Protein AF-A0ABD0RZJ3-F1 (afdb_monomer_lite)

Foldseek 3Di:
DDPCVVVLVVLVVVLVVLQLDQDPDVVSVVNLVVLLVVLQVLDDDPDDPDPPDPPPPSNPSVLSVLVVLLVQCPDPRPSNVLSSLQSLLSNLVSHDPPDDDDPVSLVSLLVSLVVQCPDPDPSSVVSSLSNLVSSDDPVDPVGVSPD

Sequence (147 aa):
MEDKTVFHEEFIRCLKYAMIIYTREPAVENVIDFVTKFAASFEPPVNENAEEEEEEDENEFLNFLFNFLLESHGANSHAVRFRVCQLVNKLLGSLSENAQIDDDLCDRIHEAMLIRVTDKYPNVRIQAALAMARLQDPSNLDCPTIK

Organism: Cirrhinus mrigala (NCBI:txid683832)

pLDDT: mean 88.12, std 14.91, range [44.12, 98.88]

Structure (mmCIF, N/CA/C/O backbone):
data_AF-A0ABD0RZJ3-F1
#
_entry.id   AF-A0ABD0RZJ3-F1
#
loop_
_atom_site.group_PDB
_atom_site.id
_atom_site.type_symbol
_atom_site.label_atom_id
_atom_site.label_alt_id
_atom_site.label_comp_id
_atom_site.label_asym_id
_atom_site.label_entity_id
_atom_site.label_seq_id
_atom_site.pdbx_PDB_ins_code
_atom_site.Cartn_x
_atom_site.Cartn_y
_atom_site.Cartn_z
_atom_site.occupancy
_atom_site.B_iso_or_equiv
_atom_site.auth_seq_id
_atom_site.auth_comp_id
_atom_site.auth_asym_id
_atom_site.auth_atom_id
_atom_site.pdbx_PDB_model_num
ATOM 1 N N . MET A 1 1 ? -22.829 -7.068 14.696 1.00 54.84 1 MET A N 1
ATOM 2 C CA . MET A 1 1 ? -21.896 -6.358 13.805 1.00 54.84 1 MET A CA 1
ATOM 3 C C . MET A 1 1 ? -22.521 -6.279 12.421 1.00 54.84 1 MET A C 1
ATOM 5 O O . MET A 1 1 ? -23.100 -7.265 11.975 1.00 54.84 1 MET A O 1
ATOM 9 N N . GLU A 1 2 ? -22.523 -5.092 11.819 1.00 68.75 2 GLU A N 1
ATOM 10 C CA . GLU A 1 2 ? -22.954 -4.863 10.432 1.00 68.75 2 GLU A CA 1
ATOM 11 C C . GLU A 1 2 ? -21.949 -5.507 9.462 1.00 68.75 2 GLU A C 1
ATOM 13 O O . GLU A 1 2 ? -20.751 -5.501 9.728 1.00 68.75 2 GLU A O 1
ATOM 18 N N . ASP A 1 3 ? -22.419 -6.073 8.348 1.00 80.25 3 ASP A N 1
ATOM 19 C CA . ASP A 1 3 ? -21.539 -6.637 7.317 1.00 80.25 3 ASP A CA 1
ATOM 20 C C . ASP A 1 3 ? -20.819 -5.508 6.556 1.00 80.25 3 ASP A C 1
ATOM 22 O O . ASP A 1 3 ? -21.402 -4.852 5.688 1.00 80.25 3 ASP A O 1
ATOM 26 N N . LYS A 1 4 ? -19.541 -5.275 6.885 1.00 85.50 4 LYS A N 1
ATOM 27 C CA . LYS A 1 4 ? -18.697 -4.238 6.264 1.00 85.50 4 LYS A CA 1
ATOM 28 C C . LYS A 1 4 ? -18.118 -4.656 4.904 1.00 85.50 4 LYS A C 1
ATOM 30 O O . LYS A 1 4 ? -17.523 -3.825 4.214 1.00 85.50 4 LYS A O 1
ATOM 35 N N . THR A 1 5 ? -18.327 -5.901 4.462 1.00 89.00 5 THR A N 1
ATOM 36 C CA . THR A 1 5 ? -17.736 -6.446 3.224 1.00 89.00 5 THR A CA 1
ATOM 37 C C . THR A 1 5 ? -18.109 -5.618 1.996 1.00 89.00 5 THR A C 1
ATOM 39 O O . THR A 1 5 ? -17.260 -5.323 1.157 1.00 89.00 5 THR A O 1
ATOM 42 N N . VAL A 1 6 ? -19.360 -5.156 1.919 1.00 94.25 6 VAL A N 1
ATOM 43 C CA . VAL A 1 6 ? -19.839 -4.327 0.800 1.00 94.25 6 VAL A CA 1
ATOM 44 C C . VAL A 1 6 ? -19.060 -3.011 0.703 1.00 94.25 6 VAL A C 1
ATOM 46 O O . VAL A 1 6 ? -18.703 -2.578 -0.394 1.00 94.25 6 VAL A O 1
ATOM 49 N N . PHE A 1 7 ? -18.760 -2.377 1.841 1.00 94.62 7 PHE A N 1
ATOM 50 C CA . PHE A 1 7 ? -17.956 -1.155 1.867 1.00 94.62 7 PHE A CA 1
ATOM 51 C C . PHE A 1 7 ? -16.516 -1.435 1.428 1.00 94.62 7 PHE A C 1
ATOM 53 O O . PHE A 1 7 ? -15.985 -0.721 0.578 1.00 94.62 7 PHE A O 1
ATOM 60 N N . HIS A 1 8 ? -15.907 -2.496 1.960 1.00 95.12 8 HIS A N 1
ATOM 61 C CA . HIS A 1 8 ? -14.559 -2.939 1.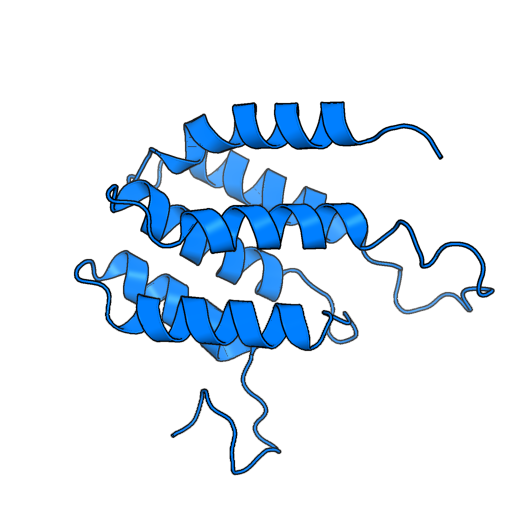609 1.00 95.12 8 HIS A CA 1
ATOM 62 C C . HIS A 1 8 ? -14.401 -3.179 0.097 1.00 95.12 8 HIS A C 1
ATOM 64 O O . HIS A 1 8 ? -13.487 -2.638 -0.539 1.00 95.12 8 HIS A O 1
ATOM 70 N N . GLU A 1 9 ? -15.325 -3.923 -0.508 1.00 95.31 9 GLU A N 1
ATOM 71 C CA . GLU A 1 9 ? -15.322 -4.214 -1.943 1.00 95.31 9 GLU A CA 1
ATOM 72 C C . GLU A 1 9 ? -15.457 -2.945 -2.795 1.00 95.31 9 GLU A C 1
ATOM 74 O O . GLU A 1 9 ? -14.669 -2.731 -3.726 1.00 95.31 9 GLU A O 1
ATOM 79 N N . GLU A 1 10 ? -16.405 -2.067 -2.460 1.00 97.81 10 GLU A N 1
ATOM 80 C CA . GLU A 1 10 ? -16.631 -0.819 -3.194 1.00 97.81 10 GLU A CA 1
ATOM 81 C C . GLU A 1 10 ? -15.479 0.179 -3.031 1.00 97.81 10 GLU A C 1
ATOM 83 O O . GLU A 1 10 ? -15.104 0.862 -3.995 1.00 97.81 10 GLU A O 1
ATOM 88 N N . PHE A 1 11 ? -14.857 0.225 -1.851 1.00 98.12 11 PHE A N 1
ATOM 89 C CA . PHE A 1 11 ? -13.675 1.043 -1.600 1.00 98.12 11 PHE A CA 1
ATOM 90 C C . PHE A 1 11 ? -12.519 0.613 -2.508 1.00 98.12 11 PHE A C 1
ATOM 92 O O . PHE A 1 11 ? -11.935 1.440 -3.215 1.00 98.12 11 PHE A O 1
ATOM 99 N N . ILE A 1 12 ? -12.228 -0.691 -2.573 1.00 98.25 12 ILE A N 1
ATOM 100 C CA . ILE A 1 12 ? -11.184 -1.232 -3.452 1.00 98.25 12 ILE A CA 1
ATOM 101 C C . ILE A 1 12 ? -11.536 -1.053 -4.928 1.00 98.25 12 ILE A C 1
ATOM 103 O O . ILE A 1 12 ? -10.659 -0.714 -5.732 1.00 98.25 12 ILE A O 1
ATOM 107 N N . ARG A 1 13 ? -12.807 -1.233 -5.311 1.00 98.25 13 ARG A N 1
ATOM 108 C CA . ARG A 1 13 ? -13.272 -0.979 -6.682 1.00 98.25 13 ARG A CA 1
ATOM 109 C C . ARG A 1 13 ? -12.949 0.453 -7.111 1.00 98.25 13 ARG A C 1
ATOM 111 O O . ARG A 1 13 ? -12.443 0.652 -8.215 1.00 98.25 13 ARG A O 1
ATOM 118 N N . CYS A 1 14 ? -13.185 1.431 -6.238 1.00 98.50 14 CYS A N 1
ATOM 119 C CA . CYS A 1 14 ? -12.847 2.832 -6.483 1.00 98.50 14 CYS A CA 1
ATOM 120 C C . CYS A 1 14 ? -11.328 3.077 -6.487 1.00 98.50 14 CYS A C 1
ATOM 122 O O . CYS A 1 14 ? -10.809 3.719 -7.403 1.00 98.50 14 CYS A O 1
ATOM 124 N N . LEU A 1 15 ? -10.591 2.527 -5.517 1.00 98.56 15 LEU A N 1
ATOM 125 C CA . LEU A 1 15 ? -9.140 2.702 -5.395 1.00 98.56 15 LEU A CA 1
ATOM 126 C C . LEU A 1 15 ? -8.376 2.195 -6.629 1.00 98.56 15 LEU A C 1
ATOM 128 O O . LEU A 1 15 ? -7.411 2.825 -7.070 1.00 98.56 15 LEU A O 1
ATOM 132 N N . LYS A 1 16 ? -8.834 1.102 -7.250 1.00 98.44 16 LYS A N 1
ATOM 133 C CA . LYS A 1 16 ? -8.202 0.516 -8.446 1.00 98.44 16 LYS A CA 1
ATOM 134 C C . LYS A 1 16 ? -8.026 1.510 -9.601 1.00 98.44 16 LYS A C 1
ATOM 136 O O . LYS A 1 16 ? -7.040 1.398 -10.329 1.00 98.44 16 LYS A O 1
ATOM 141 N N . TYR A 1 17 ? -8.901 2.510 -9.745 1.00 98.31 17 TYR A N 1
ATOM 142 C CA . TYR A 1 17 ? -8.752 3.553 -10.769 1.00 98.31 17 TYR A CA 1
ATOM 143 C C . TYR A 1 17 ? -7.496 4.412 -10.562 1.00 98.31 17 TYR A C 1
ATOM 145 O O . TYR A 1 17 ? -6.822 4.753 -11.531 1.00 98.31 17 TYR A O 1
ATOM 153 N N . ALA A 1 18 ? -7.136 4.713 -9.312 1.00 98.25 18 ALA A N 1
ATOM 154 C CA . ALA A 1 18 ? -5.893 5.409 -8.984 1.00 98.25 18 ALA A CA 1
ATOM 155 C C . ALA A 1 18 ? -4.668 4.482 -9.106 1.00 98.25 18 ALA A C 1
ATOM 157 O O . ALA A 1 18 ? -3.592 4.913 -9.526 1.00 98.25 18 ALA A O 1
ATOM 158 N N . MET A 1 19 ? -4.826 3.192 -8.787 1.00 98.38 19 MET A N 1
ATOM 159 C CA . MET A 1 19 ? -3.718 2.227 -8.770 1.00 98.38 19 MET A CA 1
ATOM 160 C C . MET A 1 19 ? -3.122 1.921 -10.147 1.00 98.38 19 MET A C 1
ATOM 162 O O . MET A 1 19 ? -1.957 1.537 -10.243 1.00 98.38 19 MET A O 1
ATOM 166 N N . ILE A 1 20 ? -3.891 2.081 -11.224 1.00 98.19 20 ILE A N 1
ATOM 167 C CA . ILE A 1 20 ? -3.409 1.820 -12.587 1.00 98.19 20 ILE A CA 1
ATOM 168 C C . ILE A 1 20 ? -2.635 2.999 -13.199 1.00 98.19 20 ILE A C 1
ATOM 170 O O . ILE A 1 20 ? -2.102 2.863 -14.301 1.00 98.19 20 ILE A O 1
ATOM 174 N N . ILE A 1 21 ? -2.532 4.134 -12.499 1.00 98.31 21 ILE A N 1
ATOM 175 C CA . ILE A 1 21 ? -1.883 5.352 -12.997 1.00 98.31 21 ILE A CA 1
ATOM 176 C C . ILE A 1 21 ? -0.479 5.482 -12.399 1.00 98.31 21 ILE A C 1
ATOM 178 O O . ILE A 1 21 ? -0.311 5.668 -11.195 1.00 98.31 21 ILE A O 1
ATOM 182 N N . TYR A 1 22 ? 0.552 5.413 -13.245 1.00 97.88 22 TYR A N 1
ATOM 183 C CA . TYR A 1 22 ? 1.953 5.545 -12.814 1.00 97.88 22 TYR A CA 1
ATOM 184 C C . TYR A 1 22 ? 2.390 7.004 -12.619 1.00 97.88 22 TYR A C 1
ATOM 186 O O . TYR A 1 22 ? 3.229 7.300 -11.769 1.00 97.88 22 TYR A O 1
ATOM 194 N N . THR A 1 23 ? 1.837 7.925 -13.409 1.00 96.19 23 THR A N 1
ATOM 195 C CA . THR A 1 23 ? 2.136 9.358 -13.332 1.00 96.19 23 THR A CA 1
ATOM 196 C C . THR A 1 23 ? 1.643 9.942 -12.012 1.00 96.19 23 THR A C 1
ATOM 198 O O . THR A 1 23 ? 0.572 9.596 -11.517 1.00 96.19 23 THR A O 1
ATOM 201 N N . ARG A 1 24 ? 2.427 10.852 -11.426 1.00 94.44 24 ARG A N 1
ATOM 202 C CA . ARG A 1 24 ? 2.096 11.522 -10.158 1.00 94.44 24 ARG A CA 1
ATOM 203 C C . ARG A 1 24 ? 1.209 12.741 -10.387 1.00 94.44 24 ARG A C 1
ATOM 205 O O . ARG A 1 24 ? 1.584 13.870 -10.085 1.00 94.44 24 ARG A O 1
ATOM 212 N N . GLU A 1 25 ? 0.058 12.508 -11.001 1.00 96.12 25 GLU A N 1
ATOM 213 C CA . GLU A 1 25 ? -0.941 13.548 -11.223 1.00 96.12 25 GLU A CA 1
ATOM 214 C C . GLU A 1 25 ? -1.561 13.979 -9.889 1.00 96.12 25 GLU A C 1
ATOM 216 O O . GLU A 1 25 ? -1.918 13.108 -9.091 1.00 96.12 25 GLU A O 1
ATOM 221 N N . PRO A 1 26 ? -1.751 15.289 -9.637 1.00 98.12 26 PRO A N 1
ATOM 222 C CA . PRO A 1 26 ? -2.262 15.772 -8.354 1.00 98.12 26 PRO A CA 1
ATOM 223 C C . PRO A 1 26 ? -3.581 15.119 -7.932 1.00 98.12 26 PRO A C 1
ATOM 225 O O . PRO A 1 26 ? -3.756 14.787 -6.767 1.00 98.12 26 PRO A O 1
ATOM 228 N N . ALA A 1 27 ? -4.490 14.871 -8.880 1.00 98.12 27 ALA A N 1
ATOM 229 C CA . ALA A 1 27 ? -5.761 14.210 -8.597 1.00 98.12 27 ALA A CA 1
ATOM 230 C C . ALA A 1 27 ? -5.573 12.782 -8.058 1.00 98.12 27 ALA A C 1
ATOM 232 O O . ALA A 1 27 ? -6.254 12.387 -7.116 1.00 98.12 27 ALA A O 1
ATOM 233 N N . VAL A 1 28 ? -4.624 12.027 -8.615 1.00 98.31 28 VAL A N 1
ATOM 234 C CA . VAL A 1 28 ? -4.319 10.665 -8.164 1.00 98.31 28 VAL A CA 1
ATOM 235 C C . VAL A 1 28 ? -3.631 10.702 -6.807 1.00 98.31 28 VAL A C 1
ATOM 237 O O . VAL A 1 28 ? -4.033 9.969 -5.911 1.00 98.31 28 VAL A O 1
ATOM 240 N N . GLU A 1 29 ? -2.642 11.581 -6.620 1.00 98.44 29 GLU A N 1
ATOM 241 C CA . GLU A 1 29 ? -1.970 11.722 -5.321 1.00 98.44 29 GLU A CA 1
ATOM 242 C C . GLU A 1 29 ? -2.959 12.124 -4.215 1.00 98.44 29 GLU A C 1
ATOM 244 O O . GLU A 1 29 ? -2.886 11.568 -3.125 1.00 98.44 29 GLU A O 1
ATOM 249 N N . ASN A 1 30 ? -3.940 12.987 -4.507 1.00 98.44 30 ASN A N 1
ATOM 250 C CA . ASN A 1 30 ? -4.996 13.345 -3.557 1.00 98.44 30 ASN A CA 1
ATOM 251 C C . ASN A 1 30 ? -5.847 12.136 -3.141 1.00 98.44 30 ASN A C 1
ATOM 253 O O . ASN A 1 30 ? -6.212 12.029 -1.973 1.00 98.44 30 ASN A O 1
ATOM 257 N N . VAL A 1 31 ? -6.151 11.218 -4.068 1.00 98.44 31 VAL A N 1
ATOM 258 C CA . VAL A 1 31 ? -6.852 9.965 -3.737 1.00 98.44 31 VAL A CA 1
ATOM 259 C C . VAL A 1 31 ? -5.975 9.085 -2.849 1.00 98.44 31 VAL A C 1
ATOM 261 O O . VAL A 1 31 ? -6.454 8.586 -1.838 1.00 98.44 31 VAL A O 1
ATOM 264 N N . ILE A 1 32 ? -4.688 8.929 -3.174 1.00 98.44 32 ILE A N 1
ATOM 265 C CA . ILE A 1 32 ? -3.748 8.150 -2.351 1.00 98.44 32 ILE A CA 1
ATOM 266 C C . ILE A 1 32 ? -3.631 8.737 -0.936 1.00 98.44 32 ILE A C 1
ATOM 268 O O . ILE A 1 32 ? -3.665 7.995 0.047 1.00 98.44 32 ILE A O 1
ATOM 272 N N . ASP A 1 33 ? -3.531 10.061 -0.814 1.00 98.19 33 ASP A N 1
ATOM 273 C CA . ASP A 1 33 ? -3.483 10.749 0.477 1.00 98.19 33 ASP A CA 1
ATOM 274 C C . ASP A 1 33 ? -4.797 10.610 1.250 1.00 98.19 33 ASP A C 1
ATOM 276 O O . ASP A 1 33 ? -4.761 10.400 2.460 1.00 98.19 33 ASP A O 1
ATOM 280 N N . PHE A 1 34 ? -5.947 10.690 0.574 1.00 98.31 34 PHE A N 1
ATOM 281 C CA . PHE A 1 34 ? -7.250 10.431 1.187 1.00 98.31 34 PHE A CA 1
ATOM 282 C C . PHE A 1 34 ? -7.326 9.011 1.749 1.00 98.31 34 PHE A C 1
ATOM 284 O O . PHE A 1 34 ? -7.639 8.860 2.923 1.00 98.31 34 PHE A O 1
ATOM 291 N N . VAL A 1 35 ? -6.986 7.990 0.953 1.00 97.94 35 VAL A N 1
ATOM 292 C CA . VAL A 1 35 ? -7.002 6.587 1.402 1.00 97.94 35 VAL A CA 1
ATOM 293 C C . VAL A 1 35 ? -6.114 6.397 2.624 1.00 97.94 35 VAL A C 1
ATOM 295 O O . VAL A 1 35 ? -6.526 5.760 3.585 1.00 97.94 35 VAL A O 1
ATOM 298 N N . THR A 1 36 ? -4.920 6.991 2.600 1.00 96.25 36 THR A N 1
ATOM 299 C CA . THR A 1 36 ? -3.973 6.901 3.715 1.00 96.25 36 THR A CA 1
ATOM 300 C C . THR A 1 36 ? -4.550 7.531 4.987 1.00 96.25 36 THR A C 1
ATOM 302 O O . THR A 1 36 ? -4.541 6.909 6.042 1.00 96.25 36 THR A O 1
ATOM 305 N N . LYS A 1 37 ? -5.085 8.755 4.887 1.00 94.88 37 LYS A N 1
ATOM 306 C CA . LYS A 1 37 ? -5.661 9.482 6.031 1.00 94.88 37 LYS A CA 1
ATOM 307 C C . LYS A 1 37 ? -6.917 8.814 6.572 1.00 94.88 37 LYS A C 1
ATOM 309 O O . LYS A 1 37 ? -7.108 8.791 7.777 1.00 94.88 37 LYS A O 1
ATOM 314 N N . PHE A 1 38 ? -7.759 8.298 5.683 1.00 94.62 38 PHE A N 1
ATOM 315 C CA . PHE A 1 38 ? -8.968 7.578 6.054 1.00 94.62 38 PHE A CA 1
ATOM 316 C C . PHE A 1 38 ? -8.627 6.286 6.798 1.00 94.62 38 PHE A C 1
ATOM 318 O O . PHE A 1 38 ? -9.201 6.027 7.842 1.00 94.62 38 PHE A O 1
ATOM 325 N N . ALA A 1 39 ? -7.649 5.510 6.321 1.00 92.50 39 ALA A N 1
ATOM 326 C CA . ALA A 1 39 ? -7.215 4.306 7.025 1.00 92.50 39 ALA A CA 1
ATOM 327 C C . ALA A 1 39 ? -6.630 4.621 8.415 1.00 92.50 39 ALA A C 1
ATOM 329 O O . ALA A 1 39 ? -6.946 3.930 9.372 1.00 92.50 39 ALA A O 1
ATOM 330 N N . ALA A 1 40 ? -5.830 5.685 8.534 1.00 88.12 40 ALA A N 1
ATOM 331 C CA . ALA A 1 40 ? -5.230 6.093 9.806 1.00 88.12 40 ALA A CA 1
ATOM 332 C C . ALA A 1 40 ? -6.220 6.763 10.780 1.00 88.12 40 ALA A C 1
ATOM 334 O O . ALA A 1 40 ? -5.937 6.851 11.966 1.00 88.12 40 ALA A O 1
ATOM 335 N N . SER A 1 41 ? -7.382 7.244 10.317 1.00 88.94 41 SER A N 1
ATOM 336 C CA . SER A 1 41 ? -8.358 7.896 11.206 1.00 88.94 41 SER A CA 1
ATOM 337 C C . SER A 1 41 ? -9.102 6.938 12.137 1.00 88.94 41 SER A C 1
ATOM 339 O O . SER A 1 41 ? -9.849 7.409 12.986 1.00 88.94 41 SER A O 1
ATOM 341 N N . PHE A 1 42 ? -8.919 5.629 11.954 1.00 84.38 42 PHE A N 1
ATOM 342 C CA . PHE A 1 42 ? -9.469 4.588 12.824 1.00 84.38 42 PHE A CA 1
ATOM 343 C C . PHE A 1 42 ? -8.516 4.192 13.960 1.00 84.38 42 PHE A C 1
ATOM 345 O O . PHE A 1 42 ? -8.879 3.358 14.775 1.00 84.38 42 PHE A O 1
ATOM 352 N N . GLU A 1 43 ? -7.310 4.766 14.026 1.00 76.75 43 GLU A N 1
ATOM 353 C CA . GLU A 1 43 ? -6.378 4.480 15.115 1.00 76.75 43 GLU A CA 1
ATOM 354 C C . GLU A 1 43 ? -6.858 5.117 16.437 1.00 76.75 43 GLU A C 1
ATOM 356 O O . GLU A 1 43 ? -7.211 6.307 16.438 1.00 76.75 43 GLU A O 1
ATOM 361 N N . PRO A 1 44 ? -6.841 4.379 17.565 1.00 69.19 44 PRO A N 1
ATOM 362 C CA . PRO A 1 44 ? -7.274 4.910 18.849 1.00 69.19 44 PRO A CA 1
ATOM 363 C C . PRO A 1 44 ? -6.367 6.053 19.339 1.00 69.19 44 PRO A C 1
ATOM 365 O O . PRO A 1 44 ? -5.146 6.043 19.135 1.00 69.19 44 PRO A O 1
ATOM 368 N N . PRO A 1 45 ? -6.927 7.069 20.020 1.00 66.12 45 PRO A N 1
ATOM 369 C CA . PRO A 1 45 ? -6.143 8.165 20.568 1.00 66.12 45 PRO A CA 1
ATOM 370 C C . PRO A 1 45 ? -5.227 7.691 21.710 1.00 66.12 45 PRO A C 1
ATOM 372 O O . PRO A 1 45 ? -5.664 7.079 22.676 1.00 66.12 45 PRO A O 1
ATOM 375 N N . VAL A 1 46 ? -3.955 8.095 21.656 1.00 61.50 46 VAL A N 1
ATOM 376 C CA . VAL A 1 46 ? -2.851 7.685 22.558 1.00 61.50 46 VAL A CA 1
ATOM 377 C C . VAL A 1 46 ? -3.074 7.973 24.066 1.00 61.50 46 VAL A C 1
ATOM 379 O O . VAL A 1 46 ? -2.285 7.531 24.894 1.00 61.50 46 VAL A O 1
ATOM 382 N N . ASN A 1 47 ? -4.113 8.722 24.456 1.00 56.28 47 ASN A N 1
ATOM 383 C CA . ASN A 1 47 ? -4.228 9.336 25.791 1.00 56.28 47 ASN A CA 1
ATOM 384 C C . ASN A 1 47 ? -5.497 9.009 26.588 1.00 56.28 47 ASN A C 1
ATOM 386 O O . ASN A 1 47 ? -5.682 9.585 27.663 1.00 56.28 47 ASN A O 1
ATOM 390 N N . GLU A 1 48 ? -6.375 8.134 26.113 1.00 53.03 48 GLU A N 1
ATOM 391 C CA . GLU A 1 48 ? -7.572 7.782 26.877 1.00 53.03 48 GLU A CA 1
ATOM 392 C C . GLU A 1 48 ? -7.392 6.390 27.475 1.00 53.03 48 GLU A C 1
ATOM 394 O O . GLU A 1 48 ? -6.939 5.472 26.801 1.00 53.03 48 GLU A O 1
ATOM 399 N N . ASN A 1 49 ? -7.669 6.265 28.779 1.00 48.53 49 ASN A N 1
ATOM 400 C CA . ASN A 1 49 ? -7.780 4.981 29.463 1.00 48.53 49 ASN A CA 1
ATOM 401 C C . ASN A 1 49 ? -8.912 4.211 28.772 1.00 48.53 49 ASN A C 1
ATOM 403 O O . ASN A 1 49 ? -10.067 4.344 29.174 1.00 48.53 49 ASN A O 1
ATOM 407 N N . ALA A 1 50 ? -8.593 3.513 27.686 1.00 51.88 50 ALA A N 1
ATOM 408 C CA . ALA A 1 50 ? -9.545 2.734 26.928 1.00 51.88 50 ALA A CA 1
ATOM 409 C C . ALA A 1 50 ? -9.934 1.548 27.806 1.00 51.88 50 ALA A C 1
ATOM 411 O O . ALA A 1 50 ? -9.171 0.604 27.999 1.00 51.88 50 ALA A O 1
ATOM 412 N N . GLU A 1 51 ? -11.099 1.674 28.436 1.00 45.97 51 GLU A N 1
ATOM 413 C CA . GLU A 1 51 ? -11.843 0.529 28.929 1.00 45.97 51 GLU A CA 1
ATOM 414 C C . GLU A 1 51 ? -11.973 -0.458 27.754 1.00 45.97 51 GLU A C 1
ATOM 416 O O . GLU A 1 51 ? -12.337 -0.071 26.645 1.00 45.97 51 GLU A O 1
ATOM 421 N N . GLU A 1 52 ? -11.563 -1.698 28.012 1.00 50.06 52 GLU A N 1
ATOM 422 C CA . GLU A 1 52 ? -11.250 -2.809 27.100 1.00 50.06 52 GLU A CA 1
ATOM 423 C C . GLU A 1 52 ? -12.431 -3.322 26.233 1.00 50.06 52 GLU A C 1
ATOM 425 O O . GLU A 1 52 ? -12.616 -4.532 26.119 1.00 50.06 52 GLU A O 1
ATOM 430 N N . GLU A 1 53 ? -13.274 -2.467 25.638 1.00 44.12 53 GLU A N 1
ATOM 431 C CA . GLU A 1 53 ? -14.536 -2.930 25.022 1.00 44.12 53 GLU A CA 1
ATOM 432 C C . GLU A 1 53 ? -14.748 -2.662 23.516 1.00 44.12 53 GLU A C 1
ATOM 434 O O . GLU A 1 53 ? -15.759 -3.129 22.995 1.00 44.12 53 GLU A O 1
ATOM 439 N N . GLU A 1 54 ? -13.820 -2.057 22.756 1.00 48.62 54 GLU A N 1
ATOM 440 C CA . GLU A 1 54 ? -13.988 -1.910 21.282 1.00 48.62 54 GLU A CA 1
ATOM 441 C C . GLU A 1 54 ? -12.737 -2.229 20.418 1.00 48.62 54 GLU A C 1
ATOM 443 O O . GLU A 1 54 ? -12.666 -1.839 19.256 1.00 48.62 54 GLU A O 1
ATOM 448 N N . GLU A 1 55 ? -11.763 -3.006 20.915 1.00 50.44 55 GLU A N 1
ATOM 449 C CA . GLU A 1 55 ? -10.527 -3.314 20.154 1.00 50.44 55 GLU A CA 1
ATOM 450 C C . GLU A 1 55 ? -10.733 -4.177 18.886 1.00 50.44 55 GLU A C 1
ATOM 452 O O . GLU A 1 55 ? -9.894 -4.158 17.983 1.00 50.44 55 GLU A O 1
ATOM 457 N N . GLU A 1 56 ? -11.825 -4.944 18.777 1.00 50.59 56 GLU A N 1
ATOM 458 C CA . GLU A 1 56 ? -11.985 -5.918 17.680 1.00 50.59 56 GLU A CA 1
ATOM 459 C C . GLU A 1 56 ? -12.250 -5.277 16.301 1.00 50.59 56 GLU A C 1
ATOM 461 O O . GLU A 1 56 ? -11.963 -5.903 15.279 1.00 50.59 56 GLU A O 1
ATOM 466 N N . ASP A 1 57 ? -12.743 -4.034 16.243 1.00 55.44 57 ASP A N 1
ATOM 467 C CA . ASP A 1 57 ? -13.217 -3.409 14.997 1.00 55.44 57 ASP A CA 1
ATOM 468 C C . ASP A 1 57 ? -12.288 -2.305 14.440 1.00 55.44 57 ASP A C 1
ATOM 470 O O . ASP A 1 57 ? -12.360 -1.986 13.247 1.00 55.44 57 ASP A O 1
ATOM 474 N N . GLU A 1 58 ? -11.403 -1.718 15.255 1.00 59.25 58 GLU A N 1
ATOM 475 C CA . GLU A 1 58 ? -10.674 -0.482 14.905 1.00 59.25 58 GLU A CA 1
ATOM 476 C C . GLU A 1 58 ? -9.541 -0.693 13.881 1.00 59.25 58 GLU A C 1
ATOM 478 O O . GLU A 1 58 ? -9.305 0.157 13.019 1.00 59.25 58 GLU A O 1
ATOM 483 N N . ASN A 1 59 ? -8.907 -1.870 13.862 1.00 74.62 59 ASN A N 1
ATOM 484 C CA . ASN A 1 59 ? -7.862 -2.207 12.881 1.00 74.62 59 ASN A CA 1
ATOM 485 C C . ASN A 1 59 ? -8.368 -3.007 11.668 1.00 74.62 59 ASN A C 1
ATOM 487 O O . ASN A 1 59 ? -7.593 -3.306 10.753 1.00 74.62 59 ASN A O 1
ATOM 491 N N . GLU A 1 60 ? -9.662 -3.342 11.614 1.00 86.12 60 GLU A N 1
ATOM 492 C CA . GLU A 1 60 ? -10.229 -4.216 10.580 1.00 86.12 60 GLU A CA 1
ATOM 493 C C . GLU A 1 60 ? -10.001 -3.649 9.168 1.00 86.12 60 GLU A C 1
ATOM 495 O O . GLU A 1 60 ? -9.521 -4.350 8.270 1.00 86.12 60 GLU A O 1
ATOM 500 N N . PHE A 1 61 ? -10.272 -2.354 8.974 1.00 90.62 61 PHE A N 1
ATOM 501 C CA . PHE A 1 61 ? -10.133 -1.705 7.669 1.00 90.62 61 PHE A CA 1
ATOM 502 C C . PHE A 1 61 ? -8.670 -1.594 7.220 1.00 90.62 61 PHE A C 1
ATOM 504 O O . PHE A 1 61 ? -8.353 -1.812 6.045 1.00 90.62 61 PHE A O 1
ATOM 511 N N . LEU A 1 62 ? -7.765 -1.264 8.144 1.00 91.38 62 LEU A N 1
ATOM 512 C CA . LEU A 1 62 ? -6.336 -1.154 7.859 1.00 91.38 62 LEU A CA 1
ATOM 513 C C . LEU A 1 62 ? -5.758 -2.518 7.460 1.00 91.38 62 LEU A C 1
ATOM 515 O O . LEU A 1 62 ? -5.073 -2.624 6.439 1.00 91.38 62 LEU A O 1
ATOM 519 N N . ASN A 1 63 ? -6.103 -3.566 8.211 1.00 91.69 63 ASN A N 1
ATOM 520 C CA . ASN A 1 63 ? -5.717 -4.944 7.921 1.00 91.69 63 ASN A CA 1
ATOM 521 C C . ASN A 1 63 ? -6.277 -5.408 6.572 1.00 91.69 63 ASN A C 1
ATOM 523 O O . ASN A 1 63 ? -5.544 -5.968 5.753 1.00 91.69 63 ASN A O 1
ATOM 527 N N . PHE A 1 64 ? -7.554 -5.133 6.295 1.00 94.12 64 PHE A N 1
ATOM 528 C CA . PHE A 1 64 ? -8.170 -5.387 4.993 1.00 94.12 64 PHE A CA 1
ATOM 529 C C . PHE A 1 64 ? -7.391 -4.714 3.851 1.00 94.12 64 PHE A C 1
ATOM 531 O O . PHE A 1 64 ? -7.045 -5.358 2.853 1.00 94.12 64 PHE A O 1
ATOM 538 N N . LEU A 1 65 ? -7.066 -3.429 4.008 1.00 96.56 65 LEU A N 1
ATOM 539 C CA . LEU A 1 65 ? -6.357 -2.662 2.993 1.00 96.56 65 LEU A CA 1
ATOM 540 C C . LEU A 1 65 ? -4.939 -3.199 2.768 1.00 96.56 65 LEU A C 1
ATOM 542 O O . LEU A 1 65 ? -4.549 -3.398 1.615 1.00 96.56 65 LEU A O 1
ATOM 546 N N . PHE A 1 66 ? -4.175 -3.475 3.829 1.00 96.88 66 PHE A N 1
ATOM 547 C CA . PHE A 1 66 ? -2.850 -4.079 3.689 1.00 96.88 66 PHE A CA 1
ATOM 548 C C . PHE A 1 66 ? -2.923 -5.439 3.000 1.00 96.88 66 PHE A C 1
ATOM 550 O O . PHE A 1 66 ? -2.163 -5.668 2.061 1.00 96.88 66 PHE A O 1
ATOM 557 N N . ASN A 1 67 ? -3.866 -6.307 3.374 1.00 96.94 67 ASN A N 1
ATOM 558 C CA . ASN A 1 67 ? -4.043 -7.607 2.727 1.00 96.94 67 ASN A CA 1
ATOM 559 C C . ASN A 1 67 ? -4.246 -7.476 1.213 1.00 96.94 67 ASN A C 1
ATOM 561 O O . ASN A 1 67 ? -3.507 -8.087 0.439 1.00 96.94 67 ASN A O 1
ATOM 565 N N . PHE A 1 68 ? -5.158 -6.603 0.780 1.00 98.38 68 PHE A N 1
ATOM 566 C CA . PHE A 1 68 ? -5.368 -6.328 -0.641 1.00 98.38 68 PHE A CA 1
ATOM 567 C C . PHE A 1 68 ? -4.097 -5.808 -1.344 1.00 98.38 68 PHE A C 1
ATOM 569 O O . PHE A 1 68 ? -3.787 -6.202 -2.477 1.00 98.38 68 PHE A O 1
ATOM 576 N N . LEU A 1 69 ? -3.352 -4.907 -0.694 1.00 98.69 69 LEU A N 1
ATOM 577 C CA . LEU A 1 69 ? -2.112 -4.355 -1.242 1.00 98.69 69 LEU A CA 1
ATOM 578 C C . LEU A 1 69 ? -1.043 -5.439 -1.404 1.00 98.69 69 LEU A C 1
ATOM 580 O O . LEU A 1 69 ? -0.386 -5.488 -2.446 1.00 98.69 69 LEU A O 1
ATOM 584 N N . LEU A 1 70 ? -0.902 -6.324 -0.419 1.00 98.31 70 LEU A N 1
ATOM 585 C CA . LEU A 1 70 ? 0.034 -7.443 -0.460 1.00 98.31 70 LEU A CA 1
ATOM 586 C C . LEU A 1 70 ? -0.366 -8.443 -1.551 1.00 98.31 70 LEU A C 1
ATOM 588 O O . LEU A 1 70 ? 0.452 -8.769 -2.401 1.00 98.31 70 LEU A O 1
ATOM 592 N N . GLU A 1 71 ? -1.634 -8.820 -1.679 1.00 98.31 71 GLU A N 1
ATOM 593 C CA . GLU A 1 71 ? -2.079 -9.657 -2.808 1.00 98.31 71 GLU A CA 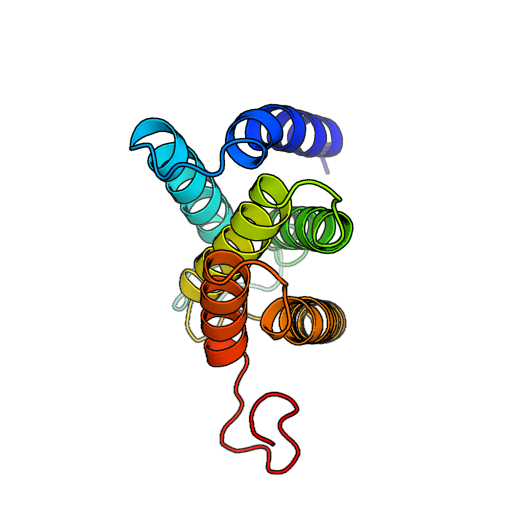1
ATOM 594 C C . GLU A 1 71 ? -1.792 -9.015 -4.181 1.00 98.31 71 GLU A C 1
ATOM 596 O O . GLU A 1 71 ? -1.511 -9.697 -5.170 1.00 98.31 71 GLU A O 1
ATOM 601 N N . SER A 1 72 ? -1.796 -7.682 -4.243 1.00 98.56 72 SER A N 1
ATOM 602 C CA . SER A 1 72 ? -1.564 -6.911 -5.467 1.00 98.56 72 SER A CA 1
ATOM 603 C C . SER A 1 72 ? -0.088 -6.600 -5.746 1.00 98.56 72 SER A C 1
ATOM 605 O O . SER A 1 72 ? 0.241 -6.147 -6.852 1.00 98.56 72 SER A O 1
ATOM 607 N N . HIS A 1 73 ? 0.831 -6.834 -4.798 1.00 98.50 73 HIS A N 1
ATOM 608 C CA . HIS A 1 73 ? 2.227 -6.400 -4.927 1.00 98.50 73 HIS A CA 1
ATOM 609 C C . HIS A 1 73 ? 2.933 -7.079 -6.108 1.00 98.50 73 HIS A C 1
ATOM 611 O O . HIS A 1 73 ? 3.870 -6.507 -6.664 1.00 98.50 73 HIS A O 1
ATOM 617 N N . GLY A 1 74 ? 2.478 -8.271 -6.514 1.00 98.00 74 GLY A N 1
ATOM 618 C CA . GLY A 1 74 ? 2.970 -9.081 -7.635 1.00 98.00 74 GLY A CA 1
ATOM 619 C C . GLY A 1 74 ? 2.449 -8.712 -9.028 1.00 98.00 74 GLY A C 1
ATOM 620 O O . GLY A 1 74 ? 2.813 -9.378 -9.994 1.00 98.00 74 GLY A O 1
ATOM 621 N N . ALA A 1 75 ? 1.609 -7.682 -9.166 1.00 98.44 75 ALA A N 1
ATOM 622 C CA . ALA A 1 75 ? 0.923 -7.391 -10.424 1.00 98.44 75 ALA A CA 1
ATOM 623 C C . ALA A 1 75 ? 1.870 -7.136 -11.619 1.00 98.44 75 ALA A C 1
ATOM 625 O O . ALA A 1 75 ? 2.889 -6.449 -11.517 1.00 98.44 75 ALA A O 1
ATOM 626 N N . ASN A 1 76 ? 1.469 -7.596 -12.811 1.00 98.12 76 ASN A N 1
ATOM 627 C CA . ASN A 1 76 ? 2.227 -7.380 -14.054 1.00 98.12 76 ASN A CA 1
ATOM 628 C C . ASN A 1 76 ? 2.435 -5.883 -14.369 1.00 98.12 76 ASN A C 1
ATOM 630 O O . ASN A 1 76 ? 3.486 -5.475 -14.874 1.00 98.12 76 ASN A O 1
ATOM 634 N N . SER A 1 77 ? 1.449 -5.045 -14.035 1.00 98.56 77 SER A N 1
ATOM 635 C CA . SER A 1 77 ? 1.528 -3.596 -14.226 1.00 98.56 77 SER A CA 1
ATOM 636 C C . SER A 1 77 ? 2.521 -2.958 -13.253 1.00 98.56 77 SER A C 1
ATOM 638 O O . SER A 1 77 ? 2.374 -3.046 -12.036 1.00 98.56 77 SER A O 1
ATOM 640 N N . HIS A 1 78 ? 3.523 -2.258 -13.788 1.00 98.38 78 HIS A N 1
ATOM 641 C CA . HIS A 1 78 ? 4.473 -1.493 -12.975 1.00 98.38 78 HIS A CA 1
ATOM 642 C C . HIS A 1 78 ? 3.811 -0.305 -12.258 1.00 98.38 78 HIS A C 1
ATOM 644 O O . HIS A 1 78 ? 4.259 0.067 -11.177 1.00 98.38 78 HIS A O 1
ATOM 650 N N . ALA A 1 79 ? 2.730 0.251 -12.823 1.00 98.62 79 ALA A N 1
ATOM 651 C CA . ALA A 1 79 ? 1.923 1.282 -12.177 1.00 98.62 79 ALA A CA 1
ATOM 652 C C . ALA A 1 79 ? 1.312 0.759 -10.873 1.00 98.62 79 ALA A C 1
ATOM 654 O O . ALA A 1 79 ? 1.494 1.365 -9.822 1.00 98.62 79 ALA A O 1
ATOM 655 N N . VAL A 1 80 ? 0.692 -0.424 -10.938 1.00 98.81 80 VAL A N 1
ATOM 656 C CA . VAL A 1 80 ? 0.074 -1.072 -9.774 1.00 98.81 80 VAL A CA 1
ATOM 657 C C . VAL A 1 80 ? 1.125 -1.378 -8.715 1.00 98.81 80 VAL A C 1
ATOM 659 O O . VAL A 1 80 ? 0.944 -0.994 -7.567 1.00 98.81 80 VAL A O 1
ATOM 662 N N . ARG A 1 81 ? 2.266 -1.970 -9.093 1.00 98.81 81 ARG A N 1
ATOM 663 C CA . ARG A 1 81 ? 3.363 -2.245 -8.147 1.00 98.81 81 ARG A CA 1
ATOM 664 C C . ARG A 1 81 ? 3.885 -0.981 -7.468 1.00 98.81 81 ARG A C 1
ATOM 666 O O . ARG A 1 81 ? 4.102 -0.982 -6.262 1.00 98.81 81 ARG A O 1
ATOM 673 N N . PHE A 1 82 ? 4.046 0.105 -8.225 1.00 98.88 82 PHE A N 1
ATOM 674 C CA . PHE A 1 82 ? 4.436 1.401 -7.669 1.00 98.88 82 PHE A CA 1
ATOM 675 C C . PHE A 1 82 ? 3.404 1.912 -6.659 1.00 98.88 82 PHE A C 1
ATOM 677 O O . PHE A 1 82 ? 3.784 2.291 -5.555 1.00 98.88 82 PHE A O 1
ATOM 684 N N . ARG A 1 83 ? 2.115 1.888 -7.015 1.00 98.81 83 ARG A N 1
ATOM 685 C CA . ARG A 1 83 ? 1.026 2.369 -6.154 1.00 98.81 83 ARG A CA 1
ATOM 686 C C . ARG A 1 83 ? 0.845 1.514 -4.906 1.00 98.81 83 ARG A C 1
ATOM 688 O O . ARG A 1 83 ? 0.612 2.076 -3.844 1.00 98.81 83 ARG A O 1
ATOM 695 N N . VAL A 1 84 ? 1.042 0.201 -5.008 1.00 98.81 84 VAL A N 1
ATOM 696 C CA . VAL A 1 84 ? 1.085 -0.703 -3.852 1.00 98.81 84 VAL A CA 1
ATOM 697 C C . VAL A 1 84 ? 2.198 -0.293 -2.894 1.00 98.81 84 VAL A C 1
ATOM 699 O O . VAL A 1 84 ? 1.913 0.034 -1.747 1.00 98.81 84 VAL A O 1
ATOM 702 N N . CYS A 1 85 ? 3.450 -0.228 -3.360 1.00 98.81 85 CYS A N 1
ATOM 703 C CA . CYS A 1 85 ? 4.569 0.154 -2.495 1.00 98.81 85 CYS A CA 1
ATOM 704 C C . CYS A 1 85 ? 4.404 1.570 -1.927 1.00 98.81 85 CYS A C 1
ATOM 706 O O . CYS A 1 85 ? 4.777 1.819 -0.785 1.00 98.81 85 CYS A O 1
ATOM 708 N N . GLN A 1 86 ? 3.841 2.501 -2.703 1.00 98.75 86 GLN A N 1
ATOM 709 C CA . GLN A 1 86 ? 3.572 3.861 -2.242 1.00 98.75 86 GLN A CA 1
ATOM 710 C C . GLN A 1 86 ? 2.521 3.895 -1.128 1.00 98.75 86 GLN A C 1
ATOM 712 O O . GLN A 1 86 ? 2.723 4.597 -0.142 1.00 98.75 86 GLN A O 1
ATOM 717 N N . LEU A 1 87 ? 1.414 3.163 -1.278 1.00 98.69 87 LEU A N 1
ATOM 718 C CA . LEU A 1 87 ? 0.374 3.081 -0.254 1.00 98.69 87 LEU A CA 1
ATOM 719 C C . LEU A 1 87 ? 0.907 2.407 1.008 1.00 98.69 87 LEU A C 1
ATOM 721 O O . LEU A 1 87 ? 0.755 2.981 2.074 1.00 98.69 87 LEU A O 1
ATOM 725 N N . VAL A 1 88 ? 1.620 1.282 0.891 1.00 98.38 88 VAL A N 1
ATOM 726 C CA . VAL A 1 88 ? 2.262 0.619 2.042 1.00 98.38 88 VAL A CA 1
ATOM 727 C C . VAL A 1 88 ? 3.190 1.587 2.784 1.00 98.38 88 VAL A C 1
ATOM 729 O O . VAL A 1 88 ? 3.047 1.781 3.985 1.00 98.38 88 VAL A O 1
ATOM 732 N N . ASN A 1 89 ? 4.087 2.268 2.064 1.00 98.12 89 ASN A N 1
ATOM 733 C CA . ASN A 1 89 ? 4.985 3.277 2.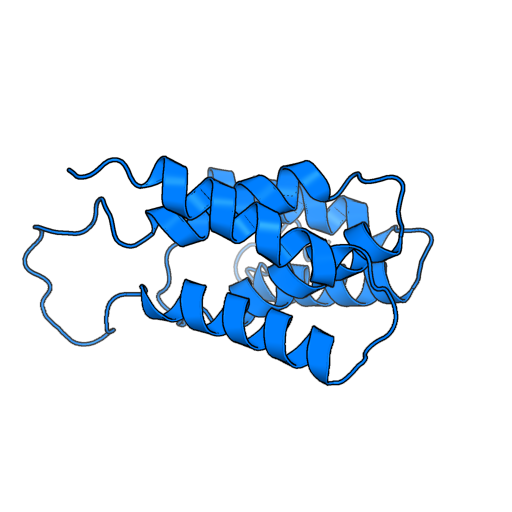629 1.00 98.12 89 ASN A CA 1
ATOM 734 C C . ASN A 1 89 ? 4.228 4.390 3.380 1.00 98.12 89 ASN A C 1
ATOM 736 O O . ASN A 1 89 ? 4.609 4.781 4.483 1.00 98.12 89 ASN A O 1
ATOM 740 N N . LYS A 1 90 ? 3.164 4.923 2.772 1.00 97.69 90 LYS A N 1
ATOM 741 C CA . LYS A 1 90 ? 2.397 6.034 3.344 1.00 97.69 90 LYS A CA 1
ATOM 742 C C . LYS A 1 90 ? 1.536 5.601 4.524 1.00 97.69 90 LYS A C 1
ATOM 744 O O . LYS A 1 90 ? 1.462 6.367 5.478 1.00 97.69 90 LYS A O 1
ATOM 749 N N . LEU A 1 91 ? 0.940 4.411 4.474 1.00 96.12 91 LEU A N 1
ATOM 750 C CA . LEU A 1 91 ? 0.164 3.835 5.571 1.00 96.12 91 LEU A CA 1
ATOM 751 C C . LEU A 1 91 ? 1.060 3.632 6.787 1.00 96.12 91 LEU A C 1
ATOM 753 O O . LEU A 1 91 ? 0.812 4.269 7.799 1.00 96.12 91 LEU A O 1
ATOM 757 N N . LEU A 1 92 ? 2.172 2.899 6.644 1.00 94.44 92 LEU A N 1
ATOM 758 C CA . LEU A 1 92 ? 3.154 2.722 7.723 1.00 94.44 92 LEU A CA 1
ATOM 759 C C . LEU A 1 92 ? 3.659 4.059 8.282 1.00 94.44 92 LEU A C 1
ATOM 761 O O . LEU A 1 92 ? 3.940 4.177 9.463 1.00 94.44 92 LEU A O 1
ATOM 765 N N . GLY A 1 93 ? 3.803 5.078 7.430 1.00 93.69 93 GLY A N 1
ATOM 766 C CA . GLY A 1 93 ? 4.236 6.409 7.852 1.00 93.69 93 GLY A CA 1
ATOM 767 C C . GLY A 1 93 ? 3.154 7.304 8.450 1.00 93.69 93 GLY A C 1
ATOM 768 O O . GLY A 1 93 ? 3.493 8.422 8.828 1.00 93.69 93 GLY A O 1
ATOM 769 N N . SER A 1 94 ? 1.892 6.876 8.456 1.00 91.50 94 SER A N 1
ATOM 770 C CA . SER A 1 94 ? 0.771 7.637 9.025 1.00 91.50 94 SER A CA 1
ATOM 771 C C . SER A 1 94 ? 0.254 7.047 10.333 1.00 91.50 94 SER A C 1
ATOM 773 O O . SER A 1 94 ? -0.572 7.690 10.969 1.00 91.50 94 SER A O 1
ATOM 775 N N . LEU A 1 95 ? 0.732 5.860 10.708 1.00 87.75 95 LEU A N 1
ATOM 776 C CA . LEU A 1 95 ? 0.464 5.233 11.998 1.00 87.75 95 LEU A CA 1
ATOM 777 C C . LEU A 1 95 ? 1.194 5.979 13.121 1.00 87.75 95 LEU A C 1
ATOM 779 O O . LEU A 1 95 ? 2.287 6.514 12.896 1.00 87.75 95 LEU A O 1
ATOM 783 N N . SER A 1 96 ? 0.601 6.029 14.316 1.00 83.31 96 SER A N 1
ATOM 784 C CA . SER A 1 96 ? 1.264 6.594 15.492 1.00 83.31 96 SER A CA 1
ATOM 785 C C . SER A 1 96 ? 2.449 5.736 15.952 1.00 83.31 96 SER A C 1
ATOM 787 O O . SER A 1 96 ? 2.599 4.576 15.572 1.00 83.31 96 SER A O 1
ATOM 789 N N . GLU A 1 97 ? 3.308 6.302 16.804 1.00 76.62 97 GLU A N 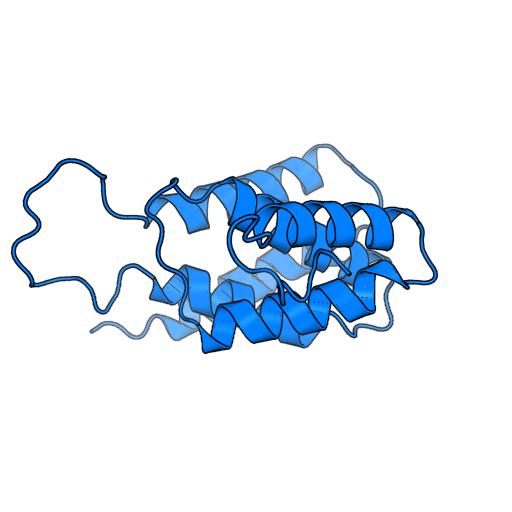1
ATOM 790 C CA . GLU A 1 97 ? 4.468 5.588 17.366 1.00 76.62 97 GLU A CA 1
ATOM 791 C C . GLU A 1 97 ? 4.076 4.355 18.197 1.00 76.62 97 GLU A C 1
ATOM 793 O O . GLU A 1 97 ? 4.890 3.449 18.352 1.00 76.62 97 GLU A O 1
ATOM 798 N N . ASN A 1 98 ? 2.840 4.313 18.706 1.00 71.25 98 ASN A N 1
ATOM 799 C CA . ASN A 1 98 ? 2.317 3.210 19.511 1.00 71.25 98 ASN A CA 1
ATOM 800 C C . ASN A 1 98 ? 1.399 2.274 18.713 1.00 71.25 98 ASN A C 1
ATOM 802 O O . ASN A 1 98 ? 0.831 1.353 19.299 1.00 71.25 98 ASN A O 1
ATOM 806 N N . ALA A 1 99 ? 1.230 2.510 17.408 1.00 78.69 99 ALA A N 1
ATOM 807 C CA . ALA A 1 99 ? 0.395 1.670 16.567 1.00 78.69 99 ALA A CA 1
ATOM 808 C C . ALA A 1 99 ? 0.900 0.227 16.590 1.00 78.69 99 ALA A C 1
ATOM 810 O O . ALA A 1 99 ? 2.071 -0.042 16.309 1.00 78.69 99 ALA A O 1
ATOM 811 N N . GLN A 1 100 ? -0.000 -0.707 16.881 1.00 74.88 100 GLN A N 1
ATOM 812 C CA . GLN A 1 100 ? 0.301 -2.129 16.831 1.00 74.88 100 GLN A CA 1
ATOM 813 C C . GLN A 1 100 ? -0.210 -2.702 15.513 1.00 74.88 100 GLN A C 1
ATOM 815 O O . GLN A 1 100 ? -1.399 -2.644 15.208 1.00 74.88 100 GLN A O 1
ATOM 820 N N . ILE A 1 101 ? 0.713 -3.240 14.720 1.00 82.62 101 ILE A N 1
ATOM 821 C CA . ILE A 1 101 ? 0.397 -4.091 13.575 1.00 82.62 101 ILE A CA 1
ATOM 822 C C . ILE A 1 101 ? 0.636 -5.523 14.033 1.00 82.62 101 ILE A C 1
ATOM 824 O O . ILE A 1 101 ? 1.654 -5.797 14.661 1.00 82.62 101 ILE A O 1
ATOM 828 N N . ASP A 1 102 ? -0.290 -6.415 13.700 1.00 85.25 102 ASP A N 1
ATOM 829 C CA . ASP A 1 102 ? -0.130 -7.852 13.905 1.00 85.25 102 ASP A CA 1
ATOM 830 C C . ASP A 1 102 ? 1.205 -8.366 13.323 1.00 85.25 102 ASP A C 1
ATOM 832 O O . ASP A 1 102 ? 1.586 -7.994 12.207 1.00 85.25 102 ASP A O 1
ATOM 836 N N . ASP A 1 103 ? 1.916 -9.209 14.078 1.00 86.88 103 ASP A N 1
ATOM 837 C CA . ASP A 1 103 ? 3.262 -9.683 13.725 1.00 86.88 103 ASP A CA 1
ATOM 838 C C . ASP A 1 103 ? 3.270 -10.427 12.375 1.00 86.88 103 ASP A C 1
ATOM 840 O O . ASP A 1 103 ? 4.134 -10.163 11.534 1.00 86.88 103 ASP A O 1
ATOM 844 N N . ASP A 1 104 ? 2.266 -11.276 12.105 1.00 90.50 104 ASP A N 1
ATOM 845 C CA . ASP A 1 104 ? 2.158 -12.003 10.830 1.00 90.50 104 ASP A CA 1
ATOM 846 C C . ASP A 1 104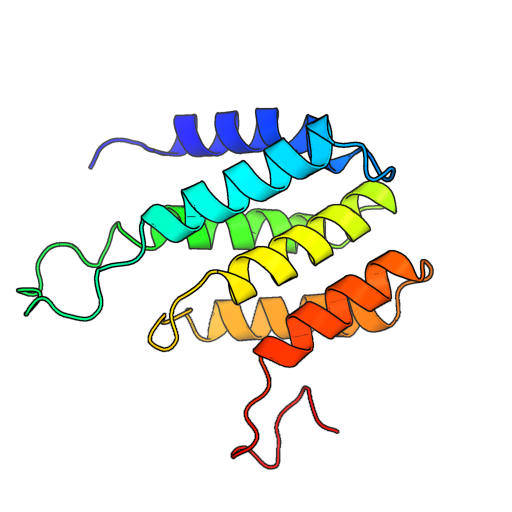 ? 1.940 -11.029 9.660 1.00 90.50 104 ASP A C 1
ATOM 848 O O . ASP A 1 104 ? 2.481 -11.204 8.559 1.00 90.50 104 ASP A O 1
ATOM 852 N N . LEU A 1 105 ? 1.140 -9.977 9.867 1.00 92.25 105 LEU A N 1
ATOM 853 C CA . LEU A 1 105 ? 0.963 -8.927 8.867 1.00 92.25 105 LEU A CA 1
ATOM 854 C C . LEU A 1 105 ? 2.261 -8.140 8.644 1.00 92.25 105 LEU A C 1
ATOM 856 O O . LEU A 1 105 ? 2.612 -7.871 7.491 1.00 92.25 105 LEU A O 1
ATOM 860 N N . CYS A 1 106 ? 2.984 -7.801 9.711 1.00 91.19 106 CYS A N 1
ATOM 861 C CA . CYS A 1 106 ? 4.271 -7.112 9.642 1.00 91.19 106 CYS A CA 1
ATOM 862 C C . CYS A 1 106 ? 5.298 -7.919 8.828 1.00 91.19 106 CYS A C 1
ATOM 864 O O . CYS A 1 106 ? 5.891 -7.386 7.881 1.00 91.19 106 CYS A O 1
ATOM 866 N N . ASP A 1 107 ? 5.420 -9.219 9.103 1.00 92.31 107 ASP A N 1
ATOM 867 C CA . ASP A 1 107 ? 6.298 -10.142 8.377 1.00 92.31 107 ASP A CA 1
ATOM 868 C C . ASP A 1 107 ? 5.948 -10.215 6.886 1.00 92.31 107 ASP A C 1
ATOM 870 O O . ASP A 1 107 ? 6.825 -10.144 6.016 1.00 92.31 107 ASP A O 1
ATOM 874 N N . ARG A 1 108 ? 4.655 -10.271 6.549 1.00 96.38 108 ARG A N 1
ATOM 875 C CA . ARG A 1 108 ? 4.206 -10.279 5.148 1.00 96.38 108 ARG A CA 1
ATOM 876 C C . ARG A 1 108 ? 4.486 -8.960 4.434 1.00 96.38 108 ARG A C 1
ATOM 878 O O . ARG A 1 108 ? 4.830 -8.966 3.247 1.00 96.38 108 ARG A O 1
ATOM 885 N N . ILE A 1 109 ? 4.343 -7.823 5.120 1.00 96.56 109 ILE A N 1
ATOM 886 C CA . ILE A 1 109 ? 4.733 -6.518 4.570 1.00 96.56 109 ILE A CA 1
ATOM 887 C C . ILE A 1 109 ? 6.241 -6.500 4.311 1.00 96.56 109 ILE A C 1
ATOM 889 O O . ILE A 1 109 ? 6.664 -6.071 3.230 1.00 96.56 109 ILE A O 1
ATOM 893 N N . HIS A 1 110 ? 7.038 -6.988 5.263 1.00 94.69 110 HIS A N 1
ATOM 894 C CA . HIS A 1 110 ? 8.489 -7.078 5.139 1.00 94.69 110 HIS A CA 1
ATOM 895 C C . HIS A 1 110 ? 8.899 -7.919 3.931 1.00 94.69 110 HIS A C 1
ATOM 897 O O . HIS A 1 110 ? 9.597 -7.413 3.051 1.00 94.69 110 HIS A O 1
ATOM 903 N N . GLU A 1 111 ? 8.393 -9.149 3.811 1.00 95.75 111 GLU A N 1
ATOM 904 C CA . GLU A 1 111 ? 8.699 -10.046 2.693 1.00 95.75 111 GLU A CA 1
ATOM 905 C C . GLU A 1 111 ? 8.330 -9.404 1.347 1.00 95.75 111 GLU A C 1
ATOM 907 O O . GLU A 1 111 ? 9.146 -9.345 0.416 1.00 95.75 111 GLU A O 1
ATOM 912 N N . ALA A 1 112 ? 7.120 -8.848 1.242 1.00 98.12 112 ALA A N 1
ATOM 913 C CA . ALA A 1 112 ? 6.662 -8.200 0.021 1.00 98.12 112 ALA A CA 1
ATOM 914 C C . ALA A 1 112 ? 7.563 -7.017 -0.366 1.00 98.12 112 ALA A C 1
ATOM 916 O O . ALA A 1 112 ? 7.948 -6.881 -1.534 1.00 98.12 112 ALA A O 1
ATOM 917 N N . MET A 1 113 ? 7.922 -6.154 0.588 1.00 98.12 113 MET A N 1
ATOM 918 C CA . MET A 1 113 ? 8.769 -4.994 0.314 1.00 98.12 113 MET A CA 1
ATOM 919 C C . MET A 1 113 ? 10.228 -5.390 0.056 1.00 98.12 113 MET A C 1
ATOM 921 O O . MET A 1 113 ? 10.850 -4.805 -0.834 1.00 98.12 113 MET A O 1
ATOM 925 N N . LEU A 1 114 ? 10.745 -6.436 0.706 1.00 95.88 114 LEU A N 1
ATOM 926 C CA . LEU A 1 114 ? 12.061 -7.017 0.435 1.00 95.88 114 LEU A CA 1
ATOM 927 C C . LEU A 1 114 ? 12.160 -7.535 -1.008 1.00 95.88 114 LEU A C 1
ATOM 929 O O . LEU A 1 114 ? 13.151 -7.314 -1.706 1.00 95.88 114 LEU A O 1
ATOM 933 N N . ILE A 1 115 ? 11.095 -8.149 -1.521 1.00 97.56 115 ILE A N 1
ATOM 934 C CA . ILE A 1 115 ? 11.033 -8.509 -2.937 1.00 97.56 115 ILE A CA 1
ATOM 935 C C . ILE A 1 115 ? 11.009 -7.233 -3.803 1.00 97.56 115 ILE A C 1
ATOM 937 O O . ILE A 1 115 ? 11.694 -7.149 -4.828 1.00 97.56 115 ILE A O 1
ATOM 941 N N . ARG A 1 116 ? 10.215 -6.219 -3.438 1.00 98.56 116 ARG A N 1
ATOM 942 C CA . ARG A 1 116 ? 10.027 -5.000 -4.248 1.00 98.56 116 ARG A CA 1
ATOM 943 C C . ARG A 1 116 ? 11.211 -4.029 -4.230 1.00 98.56 116 ARG A C 1
ATOM 945 O O . ARG A 1 116 ? 11.360 -3.280 -5.196 1.00 98.56 116 ARG A O 1
ATOM 952 N N . VAL A 1 117 ? 12.128 -4.087 -3.263 1.00 97.69 117 VAL A N 1
ATOM 953 C CA . VAL A 1 117 ? 13.395 -3.329 -3.350 1.00 97.69 117 VAL A CA 1
ATOM 954 C C . VAL A 1 117 ? 14.299 -3.809 -4.488 1.00 97.69 117 VAL A C 1
ATOM 956 O O . VAL A 1 117 ? 15.184 -3.069 -4.907 1.00 97.69 117 VAL A O 1
ATOM 959 N N . THR A 1 118 ? 14.040 -4.986 -5.067 1.00 97.12 118 THR A N 1
ATOM 960 C CA . THR A 1 118 ? 14.744 -5.493 -6.260 1.00 97.12 118 THR A CA 1
ATOM 961 C C . THR A 1 118 ? 13.959 -5.300 -7.565 1.00 97.12 118 THR A C 1
ATOM 963 O O . THR A 1 118 ? 14.354 -5.802 -8.617 1.00 97.12 118 THR A O 1
ATOM 966 N N . ASP A 1 119 ? 12.851 -4.547 -7.538 1.00 98.69 119 ASP A N 1
ATOM 967 C CA . ASP A 1 119 ? 11.996 -4.346 -8.709 1.00 98.69 119 ASP A CA 1
ATOM 968 C C . ASP A 1 119 ? 12.753 -3.739 -9.903 1.00 98.69 119 ASP A C 1
ATOM 970 O O . ASP A 1 119 ? 13.608 -2.859 -9.763 1.00 98.69 119 ASP A O 1
ATOM 974 N N . LYS A 1 120 ? 12.377 -4.148 -11.119 1.00 98.31 120 LYS A N 1
ATOM 975 C CA . LYS A 1 120 ? 12.912 -3.598 -12.372 1.00 98.31 120 LYS A CA 1
ATOM 976 C C . LYS A 1 120 ? 12.785 -2.069 -12.441 1.00 98.31 120 LYS A C 1
ATOM 978 O O . LYS A 1 120 ? 13.675 -1.408 -12.980 1.00 98.31 120 LYS A O 1
ATOM 983 N N . TYR A 1 121 ? 11.708 -1.496 -11.902 1.00 98.31 121 TYR A N 1
ATOM 984 C CA . TYR A 1 121 ? 11.420 -0.064 -11.992 1.00 98.31 121 TYR A CA 1
ATOM 985 C C . TYR A 1 121 ? 11.949 0.708 -10.770 1.00 98.31 121 TYR A C 1
ATOM 987 O O . TYR A 1 121 ? 11.556 0.404 -9.643 1.00 98.31 121 TYR A O 1
ATOM 995 N N . PRO A 1 122 ? 12.776 1.758 -10.959 1.00 98.31 122 PRO A N 1
ATOM 996 C CA . PRO A 1 122 ? 13.387 2.496 -9.850 1.00 98.31 122 PRO A CA 1
ATOM 997 C C . PRO A 1 122 ? 12.392 3.076 -8.845 1.00 98.31 122 PRO A C 1
ATOM 999 O O . PRO A 1 122 ? 12.608 2.969 -7.644 1.00 98.31 122 PRO A O 1
ATOM 1002 N N . ASN A 1 123 ? 11.278 3.639 -9.316 1.00 98.31 123 ASN A N 1
ATOM 1003 C CA . ASN A 1 123 ? 10.294 4.259 -8.427 1.00 98.31 123 ASN A CA 1
ATOM 1004 C C . ASN A 1 123 ? 9.585 3.240 -7.526 1.00 98.31 123 ASN A C 1
ATOM 1006 O O . ASN A 1 123 ? 9.216 3.590 -6.409 1.00 98.31 123 ASN A O 1
ATOM 1010 N N . VAL A 1 124 ? 9.438 1.987 -7.972 1.00 98.81 124 VAL A N 1
ATOM 1011 C CA . VAL A 1 124 ? 8.925 0.900 -7.123 1.00 98.81 124 VAL A CA 1
ATOM 1012 C C . VAL A 1 124 ? 9.933 0.602 -6.015 1.00 98.81 124 VAL A C 1
ATOM 1014 O O . VAL A 1 124 ? 9.564 0.609 -4.844 1.00 98.81 124 VAL A O 1
ATOM 1017 N N . ARG A 1 125 ? 11.219 0.452 -6.371 1.00 98.69 125 ARG A N 1
ATOM 1018 C CA . ARG A 1 125 ? 12.296 0.207 -5.398 1.00 98.69 125 ARG A CA 1
ATOM 1019 C C . ARG A 1 125 ? 12.388 1.305 -4.345 1.00 98.69 125 ARG A C 1
ATOM 1021 O O . ARG A 1 125 ? 12.542 1.000 -3.172 1.00 98.69 125 ARG A O 1
ATOM 1028 N N . ILE A 1 126 ? 12.269 2.570 -4.758 1.00 98.50 126 ILE A N 1
ATOM 1029 C CA . ILE A 1 126 ? 12.308 3.719 -3.844 1.00 98.50 126 ILE A CA 1
ATOM 1030 C C . ILE A 1 126 ? 11.177 3.624 -2.817 1.00 98.50 126 ILE A C 1
ATOM 1032 O O . ILE A 1 126 ? 11.433 3.760 -1.627 1.00 98.50 126 ILE A O 1
ATOM 1036 N N . GLN A 1 127 ? 9.939 3.370 -3.250 1.00 98.56 127 GLN A N 1
ATOM 1037 C CA . GLN A 1 127 ? 8.815 3.266 -2.314 1.00 98.56 127 GLN A CA 1
ATOM 1038 C C . GLN A 1 127 ? 8.943 2.050 -1.392 1.00 98.56 127 GLN A C 1
ATOM 1040 O O . GLN A 1 127 ? 8.689 2.175 -0.200 1.00 98.56 127 GLN A O 1
ATOM 1045 N N . ALA A 1 128 ? 9.404 0.911 -1.916 1.00 98.31 128 ALA A N 1
ATOM 1046 C CA . ALA A 1 128 ? 9.658 -0.277 -1.109 1.00 98.31 128 ALA A CA 1
ATOM 1047 C C . ALA A 1 128 ? 10.749 -0.032 -0.054 1.00 98.31 128 ALA A C 1
ATOM 1049 O O . ALA A 1 128 ? 10.559 -0.365 1.107 1.00 98.31 128 ALA A O 1
ATOM 1050 N N . ALA A 1 129 ? 11.853 0.623 -0.422 1.00 97.25 129 ALA A N 1
ATO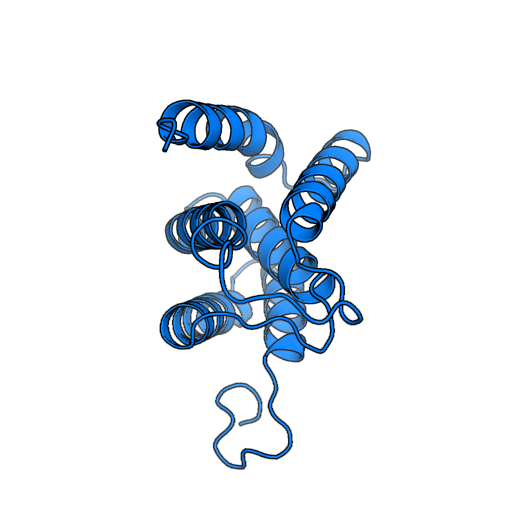M 1051 C CA . ALA A 1 129 ? 12.927 0.949 0.516 1.00 97.25 129 ALA A CA 1
ATOM 1052 C C . ALA A 1 129 ? 12.458 1.923 1.609 1.00 97.25 129 ALA A C 1
ATOM 1054 O O . ALA A 1 129 ? 12.811 1.759 2.773 1.00 97.25 129 ALA A O 1
ATOM 1055 N N . LEU A 1 130 ? 11.627 2.909 1.251 1.00 97.19 130 LEU A N 1
ATOM 1056 C CA . LEU A 1 130 ? 11.026 3.828 2.220 1.00 97.19 130 LEU A CA 1
ATOM 1057 C C . LEU A 1 130 ? 10.054 3.112 3.169 1.00 97.19 130 LEU A C 1
ATOM 1059 O O . LEU A 1 130 ? 10.035 3.429 4.356 1.00 97.19 130 LEU A O 1
ATOM 1063 N N . ALA A 1 131 ? 9.266 2.153 2.674 1.00 96.19 131 ALA A N 1
ATOM 1064 C CA . ALA A 1 131 ? 8.419 1.317 3.522 1.00 96.19 131 ALA A CA 1
ATOM 1065 C C . ALA A 1 131 ? 9.266 0.478 4.493 1.00 96.19 131 ALA A C 1
ATOM 1067 O O . ALA A 1 131 ? 9.053 0.541 5.697 1.00 96.19 131 ALA A O 1
ATOM 1068 N N . MET A 1 132 ? 10.287 -0.218 3.983 1.00 93.56 132 MET A N 1
ATOM 1069 C CA . MET A 1 132 ? 11.201 -1.044 4.784 1.00 93.56 132 MET A CA 1
ATOM 1070 C C . MET A 1 132 ? 11.897 -0.252 5.888 1.00 93.56 132 MET A C 1
ATOM 1072 O O . MET A 1 132 ? 12.027 -0.747 6.999 1.00 93.56 132 MET A O 1
ATOM 1076 N N . ALA A 1 133 ? 12.308 0.991 5.615 1.00 91.62 133 ALA A N 1
ATOM 1077 C CA . ALA A 1 133 ? 12.951 1.849 6.609 1.00 91.62 133 ALA A CA 1
ATOM 1078 C C . ALA A 1 133 ? 12.092 2.077 7.868 1.00 91.62 133 ALA A C 1
ATOM 1080 O O . ALA A 1 133 ? 12.644 2.339 8.929 1.00 91.62 133 ALA A O 1
ATOM 1081 N N . ARG A 1 134 ? 10.761 1.962 7.762 1.00 87.88 134 ARG A N 1
ATOM 1082 C CA . ARG A 1 134 ? 9.830 2.096 8.895 1.00 87.88 134 ARG A CA 1
ATOM 1083 C C . ARG A 1 134 ? 9.646 0.808 9.691 1.00 87.88 134 ARG A C 1
ATOM 1085 O O . ARG A 1 134 ? 9.193 0.872 10.819 1.00 87.88 134 ARG A O 1
ATOM 1092 N N . LEU A 1 135 ? 10.011 -0.330 9.107 1.00 85.75 135 LEU A N 1
ATOM 1093 C CA . LEU A 1 135 ? 9.969 -1.652 9.738 1.00 85.75 135 LEU A CA 1
ATOM 1094 C C . LEU A 1 135 ? 11.323 -2.031 10.359 1.00 85.75 135 LEU A C 1
ATOM 1096 O O . LEU A 1 135 ? 11.563 -3.189 10.687 1.00 85.75 135 LEU A O 1
ATOM 1100 N N . GLN A 1 136 ? 12.271 -1.093 10.421 1.00 84.06 136 GLN A N 1
ATOM 1101 C CA . GLN A 1 136 ? 13.564 -1.344 11.041 1.00 84.06 136 GLN A CA 1
ATOM 1102 C C . GLN A 1 136 ? 13.410 -1.376 12.557 1.00 84.06 136 GLN A C 1
ATOM 1104 O O . GLN A 1 136 ? 12.871 -0.443 13.141 1.00 84.06 136 GLN A O 1
ATOM 1109 N N . ASP A 1 137 ? 13.984 -2.402 13.179 1.00 79.88 137 ASP A N 1
ATOM 1110 C CA . ASP A 1 137 ? 14.234 -2.433 14.614 1.00 79.88 137 ASP A CA 1
ATOM 1111 C C . ASP A 1 137 ? 15.753 -2.358 14.840 1.00 79.88 137 ASP A C 1
ATOM 1113 O O . ASP A 1 137 ? 16.447 -3.368 14.698 1.00 79.88 137 ASP A O 1
ATOM 1117 N N . PRO A 1 138 ? 16.298 -1.171 15.171 1.00 76.50 138 PRO A N 1
ATOM 1118 C CA . PRO A 1 138 ? 17.726 -0.995 15.423 1.00 76.50 138 PRO A CA 1
ATOM 1119 C C . PRO A 1 138 ? 18.247 -1.779 16.632 1.00 76.50 138 PRO A C 1
ATOM 1121 O O . PRO A 1 138 ? 19.460 -1.934 16.772 1.00 76.50 138 PRO A O 1
ATOM 1124 N N . SER A 1 139 ? 17.363 -2.223 17.530 1.00 77.75 139 SER A N 1
ATOM 1125 C CA . SER A 1 139 ? 17.734 -3.000 18.714 1.00 77.75 139 SER A CA 1
ATOM 1126 C C . SER A 1 139 ? 17.857 -4.499 18.423 1.00 77.75 139 SER A C 1
ATOM 1128 O O . SER A 1 139 ? 18.564 -5.211 19.141 1.00 77.75 139 SER A O 1
ATOM 1130 N N . ASN A 1 140 ? 17.248 -4.965 17.330 1.00 77.19 140 ASN A N 1
ATOM 1131 C CA . ASN A 1 140 ? 17.330 -6.340 16.864 1.00 77.19 140 ASN A CA 1
ATOM 1132 C C . ASN A 1 140 ? 18.535 -6.532 15.925 1.00 77.19 140 ASN A C 1
ATOM 1134 O O . ASN A 1 140 ? 18.528 -6.110 14.769 1.00 77.19 140 ASN A O 1
ATOM 1138 N N . LEU A 1 141 ? 19.571 -7.220 16.413 1.00 72.19 141 LEU A N 1
ATOM 1139 C CA . LEU A 1 141 ? 20.781 -7.533 15.637 1.00 72.19 141 LEU A CA 1
ATOM 1140 C C . LEU A 1 141 ? 20.516 -8.445 14.426 1.00 72.19 141 LEU A C 1
ATOM 1142 O O . LEU A 1 141 ? 21.313 -8.447 13.491 1.00 72.19 141 LEU A O 1
ATOM 1146 N N . ASP A 1 142 ? 19.403 -9.180 14.426 1.00 74.00 142 ASP A N 1
ATOM 1147 C CA . ASP A 1 142 ? 18.955 -10.027 13.321 1.00 74.00 142 ASP A CA 1
ATOM 1148 C C . ASP A 1 142 ? 17.882 -9.338 12.456 1.00 74.00 142 ASP A C 1
ATOM 1150 O O . ASP A 1 142 ? 17.228 -10.006 11.647 1.00 74.00 142 ASP A O 1
ATOM 1154 N N . CYS A 1 143 ? 17.709 -8.011 12.594 1.00 72.00 143 CYS A N 1
ATOM 1155 C CA . CYS A 1 143 ? 16.713 -7.235 11.858 1.00 72.00 143 CYS A CA 1
ATOM 1156 C C . CYS A 1 143 ? 16.785 -7.560 10.355 1.00 72.00 143 CYS A C 1
ATOM 1158 O O . CYS A 1 143 ? 17.787 -7.267 9.694 1.00 72.00 143 CYS A O 1
ATOM 1160 N N . PRO A 1 144 ? 15.718 -8.121 9.762 1.00 69.62 144 PRO A N 1
ATOM 1161 C CA . PRO A 1 144 ? 15.769 -8.609 8.388 1.00 69.62 144 PRO A CA 1
ATOM 1162 C C . PRO A 1 144 ? 15.876 -7.472 7.356 1.00 69.62 144 PRO A C 1
ATOM 1164 O O . PRO A 1 144 ? 16.144 -7.725 6.182 1.00 69.62 144 PRO A O 1
ATOM 1167 N N . THR A 1 145 ? 15.704 -6.216 7.785 1.00 70.19 145 THR A N 1
ATOM 1168 C CA . THR A 1 145 ? 15.885 -5.007 6.969 1.00 70.19 145 THR A CA 1
ATOM 1169 C C . THR A 1 145 ? 17.322 -4.473 6.970 1.00 70.19 145 THR A C 1
ATOM 1171 O O . THR A 1 145 ? 17.735 -3.852 5.990 1.00 70.19 145 THR A O 1
ATOM 1174 N N . ILE A 1 146 ? 18.074 -4.672 8.057 1.00 63.25 146 ILE A N 1
ATOM 1175 C CA . ILE A 1 146 ? 19.449 -4.185 8.230 1.00 63.25 146 ILE A CA 1
ATOM 1176 C C . ILE A 1 146 ? 20.364 -5.414 8.212 1.00 63.25 146 ILE A C 1
ATOM 1178 O O . ILE A 1 146 ? 20.729 -5.947 9.253 1.00 63.25 146 ILE A O 1
ATOM 1182 N N . LYS A 1 147 ? 20.703 -5.892 7.015 1.00 50.44 147 LYS A N 1
ATOM 1183 C CA . LYS A 1 147 ? 21.745 -6.906 6.805 1.00 50.44 147 LYS A CA 1
ATOM 1184 C C . LYS A 1 147 ? 22.813 -6.377 5.864 1.00 50.44 147 LYS A C 1
ATOM 1186 O O . LYS A 1 147 ? 22.439 -5.702 4.878 1.00 50.44 147 LYS A O 1
#

Secondary structure (DSSP, 8-state):
----HHHHHHHHHHHHHHHT--S--HHHHHHHHHHHHHHHTTSPPTTS---SSSHHHHTHHHHHHHHHHHHHTT-S-HHHHHHHHHHHHHHHTTS-TTPPPPHHHHHHHHHHHHHHTT-SSHHHHHHHHHHHHHT--TT-TT-TT--

InterPro domains:
  IPR011989 Armadillo-like helical [G3DSA:1.25.10.10] (9-142)
  IPR016024 Armadillo-type fold [SSF48371] (5-137)
  IPR027165 Condensin complex subunit 3 [PTHR14418] (2-146)

Radius of gyration: 15.75 Å; chains: 1; bounding box: 45×28×44 Å